Protein AF-A0A3R9KPT0-F1 (afdb_monomer_lite)

pLDDT: mean 89.56, std 8.58, range [55.56, 97.94]

Structure (mmCIF, N/CA/C/O backbone):
data_AF-A0A3R9KPT0-F1
#
_entry.id   AF-A0A3R9KPT0-F1
#
loop_
_atom_site.group_PDB
_atom_site.id
_atom_site.type_symbol
_atom_site.label_atom_id
_atom_site.label_alt_id
_atom_site.label_comp_id
_atom_site.label_asym_id
_atom_site.label_entity_id
_atom_site.label_seq_id
_atom_site.pdbx_PDB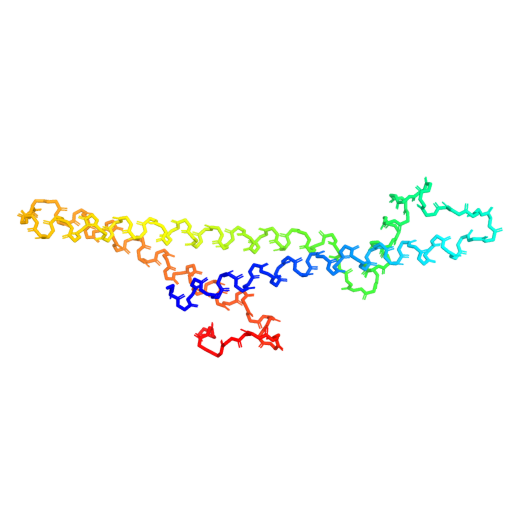_ins_code
_atom_site.Cartn_x
_atom_site.Cartn_y
_atom_site.Cartn_z
_atom_site.occupancy
_atom_site.B_iso_or_equiv
_atom_site.auth_seq_id
_atom_site.auth_comp_id
_atom_site.auth_asym_id
_atom_site.auth_atom_id
_atom_site.pdbx_PDB_model_num
ATOM 1 N N . MET A 1 1 ? -6.851 -15.107 10.204 1.00 61.00 1 MET A N 1
ATOM 2 C CA . MET A 1 1 ? -6.284 -13.894 9.587 1.00 61.00 1 MET A CA 1
ATOM 3 C C . MET A 1 1 ? -7.468 -13.033 9.170 1.00 61.00 1 MET A C 1
ATOM 5 O O . MET A 1 1 ? -8.477 -13.614 8.786 1.00 61.00 1 MET A O 1
ATOM 9 N N . GLY A 1 2 ? -7.455 -11.721 9.424 1.00 85.56 2 GLY A N 1
ATOM 10 C CA . GLY A 1 2 ? -8.578 -10.860 9.026 1.00 85.56 2 GLY A CA 1
ATOM 11 C C . GLY A 1 2 ? -8.539 -10.565 7.524 1.00 85.56 2 GLY A C 1
ATOM 12 O O . GLY A 1 2 ? -7.463 -10.590 6.942 1.00 85.56 2 GLY A O 1
ATOM 13 N N . ALA A 1 3 ? -9.674 -10.207 6.912 1.00 91.38 3 ALA A N 1
ATOM 14 C CA . ALA A 1 3 ? -9.745 -9.915 5.471 1.00 91.38 3 ALA A CA 1
ATOM 15 C C . ALA A 1 3 ? -8.705 -8.874 4.997 1.00 91.38 3 ALA A C 1
ATOM 17 O O . ALA A 1 3 ? -8.217 -8.947 3.876 1.00 91.38 3 ALA A O 1
ATOM 18 N N . VAL A 1 4 ? -8.343 -7.921 5.860 1.00 94.56 4 VAL A N 1
ATOM 19 C CA . VAL A 1 4 ? -7.334 -6.885 5.578 1.00 94.56 4 VAL A CA 1
ATOM 20 C C . VAL A 1 4 ? -5.907 -7.409 5.737 1.00 94.56 4 VAL A C 1
ATOM 22 O O . VAL A 1 4 ? -5.017 -6.965 5.025 1.00 94.56 4 VAL A O 1
ATOM 25 N N . ASP A 1 5 ? -5.676 -8.362 6.640 1.00 95.19 5 ASP A N 1
ATOM 26 C CA . ASP A 1 5 ? -4.366 -9.008 6.782 1.00 95.19 5 ASP A CA 1
ATOM 27 C C . ASP A 1 5 ? -4.063 -9.870 5.536 1.00 95.19 5 ASP A C 1
ATOM 29 O O . ASP A 1 5 ? -2.929 -9.901 5.049 1.00 95.19 5 ASP A O 1
ATOM 33 N N . ASP A 1 6 ? -5.096 -10.506 4.971 1.00 96.81 6 ASP A N 1
ATOM 34 C CA . ASP A 1 6 ? -5.008 -11.211 3.688 1.00 96.81 6 ASP A CA 1
ATOM 35 C C . ASP A 1 6 ? -4.712 -10.227 2.542 1.00 96.81 6 ASP A C 1
ATOM 37 O O . ASP A 1 6 ? -3.798 -10.462 1.748 1.00 96.81 6 ASP A O 1
ATOM 41 N N . LEU A 1 7 ? -5.411 -9.082 2.508 1.00 97.69 7 LEU A N 1
ATOM 42 C CA . LEU A 1 7 ? -5.151 -8.002 1.550 1.00 97.69 7 LEU A CA 1
ATOM 43 C C . LEU A 1 7 ? -3.712 -7.481 1.648 1.00 97.69 7 LEU A C 1
ATOM 45 O O . LEU A 1 7 ? -3.063 -7.304 0.624 1.00 97.69 7 LEU A O 1
ATOM 49 N N . VAL A 1 8 ? -3.194 -7.243 2.856 1.00 97.69 8 VAL A N 1
ATOM 50 C CA . VAL A 1 8 ? -1.810 -6.789 3.073 1.00 97.69 8 VAL A CA 1
ATOM 51 C C . VAL A 1 8 ? -0.809 -7.791 2.512 1.00 97.69 8 VAL A C 1
ATOM 53 O O . VAL A 1 8 ? 0.141 -7.402 1.831 1.00 97.69 8 VAL A O 1
ATOM 56 N N . THR A 1 9 ? -1.035 -9.079 2.770 1.00 97.44 9 THR A N 1
ATOM 57 C CA . THR A 1 9 ? -0.167 -10.153 2.277 1.00 97.44 9 THR A CA 1
ATOM 58 C C . THR A 1 9 ? -0.154 -10.183 0.750 1.00 97.44 9 THR A C 1
ATOM 60 O O . THR A 1 9 ? 0.913 -10.227 0.140 1.00 97.44 9 THR A O 1
ATOM 63 N N . TRP A 1 10 ? -1.331 -10.101 0.129 1.00 97.75 10 TRP A N 1
ATOM 64 C CA . TRP A 1 10 ? -1.457 -10.072 -1.324 1.00 97.75 10 TRP A CA 1
ATOM 65 C C . TRP A 1 10 ? -0.856 -8.798 -1.939 1.00 97.75 10 TRP A C 1
ATOM 67 O O . TRP A 1 10 ? -0.080 -8.883 -2.889 1.00 97.75 10 TRP A O 1
ATOM 77 N N . LEU A 1 11 ? -1.137 -7.622 -1.370 1.00 97.25 11 LEU A N 1
ATOM 78 C CA . LEU A 1 11 ? -0.673 -6.331 -1.887 1.00 97.25 11 LEU A CA 1
ATOM 79 C C . LEU A 1 11 ? 0.857 -6.214 -1.857 1.00 97.25 11 LEU A C 1
ATOM 81 O O . LEU A 1 11 ? 1.442 -5.646 -2.775 1.00 97.25 11 LEU A O 1
ATOM 85 N N . ARG A 1 12 ? 1.522 -6.795 -0.852 1.00 96.81 12 ARG A N 1
ATOM 86 C CA . ARG A 1 12 ? 2.991 -6.893 -0.833 1.00 96.81 12 ARG A CA 1
ATOM 87 C C . ARG A 1 12 ? 3.539 -7.628 -2.043 1.00 96.81 12 ARG A C 1
ATOM 89 O O . ARG A 1 12 ? 4.433 -7.114 -2.701 1.00 96.81 12 ARG A O 1
ATOM 96 N N . ALA A 1 13 ? 2.964 -8.786 -2.362 1.00 96.50 13 ALA A N 1
ATOM 97 C CA . ALA A 1 13 ? 3.399 -9.565 -3.513 1.00 96.50 13 ALA A CA 1
ATOM 98 C C . ALA A 1 13 ? 3.246 -8.775 -4.823 1.00 96.50 13 ALA A C 1
ATOM 100 O O . ALA A 1 13 ? 4.114 -8.863 -5.685 1.00 96.50 13 ALA A O 1
ATOM 101 N N . GLN A 1 14 ? 2.186 -7.966 -4.943 1.00 95.38 14 GLN A N 1
ATOM 102 C CA . GLN A 1 14 ? 1.968 -7.098 -6.103 1.00 95.38 14 GLN A CA 1
ATOM 103 C C . GLN A 1 14 ? 2.989 -5.962 -6.192 1.00 95.38 14 GLN A C 1
ATOM 105 O O . GLN A 1 14 ? 3.510 -5.684 -7.266 1.00 95.38 14 GLN A O 1
ATOM 110 N N . ILE A 1 15 ? 3.312 -5.330 -5.063 1.00 94.25 15 ILE A N 1
ATOM 111 C CA . ILE A 1 15 ? 4.338 -4.282 -4.999 1.00 94.25 15 ILE A CA 1
ATOM 112 C C . ILE A 1 15 ? 5.719 -4.847 -5.370 1.00 94.25 15 ILE A C 1
ATOM 114 O O . ILE A 1 15 ? 6.457 -4.218 -6.126 1.00 94.25 15 ILE A O 1
ATOM 118 N N . ASP A 1 16 ? 6.054 -6.045 -4.884 1.00 94.06 16 ASP A N 1
ATOM 119 C CA . ASP A 1 16 ? 7.307 -6.730 -5.220 1.00 94.06 16 ASP A CA 1
ATOM 120 C C . ASP A 1 16 ? 7.344 -7.172 -6.695 1.00 94.06 16 ASP A C 1
ATOM 122 O O . ASP A 1 16 ? 8.403 -7.237 -7.320 1.00 94.06 16 ASP A O 1
ATOM 126 N N . GLU A 1 17 ? 6.193 -7.512 -7.275 1.00 92.06 17 GLU A N 1
ATOM 127 C CA . GLU A 1 17 ? 6.062 -7.802 -8.702 1.00 92.06 17 GLU A CA 1
ATOM 128 C C . GLU A 1 17 ? 6.281 -6.555 -9.562 1.00 92.06 17 GLU A C 1
ATOM 130 O O . GLU A 1 17 ? 7.097 -6.619 -10.479 1.00 92.06 17 GLU A O 1
ATOM 135 N N . ASP A 1 18 ? 5.670 -5.421 -9.215 1.00 88.50 18 ASP A N 1
ATOM 136 C CA . ASP A 1 18 ? 5.872 -4.149 -9.920 1.00 88.50 18 ASP A CA 1
ATOM 137 C C . ASP A 1 18 ? 7.345 -3.720 -9.912 1.00 88.50 18 ASP A C 1
ATOM 139 O O . ASP A 1 18 ? 7.890 -3.325 -10.943 1.00 88.50 18 ASP A O 1
ATOM 143 N N . GLU A 1 19 ? 8.014 -3.818 -8.757 1.00 90.50 19 GLU A N 1
ATOM 144 C CA . GLU A 1 19 ? 9.439 -3.496 -8.638 1.00 90.50 19 GLU A CA 1
ATOM 145 C C . GLU A 1 19 ? 10.291 -4.392 -9.552 1.00 90.50 19 GLU A C 1
ATOM 147 O O . GLU A 1 19 ? 11.160 -3.903 -10.281 1.00 90.50 19 GLU A O 1
ATOM 152 N N . ARG A 1 20 ? 10.014 -5.704 -9.568 1.00 90.62 20 ARG A N 1
ATOM 153 C CA . ARG A 1 20 ? 10.722 -6.658 -10.437 1.00 90.62 20 ARG A CA 1
ATOM 154 C C . ARG A 1 20 ? 10.458 -6.407 -11.916 1.00 90.62 20 ARG A C 1
ATOM 156 O O . ARG A 1 20 ? 11.396 -6.498 -12.707 1.00 90.62 20 ARG A O 1
ATOM 163 N N . GLU A 1 21 ? 9.221 -6.106 -12.300 1.00 88.00 21 GLU A N 1
ATOM 164 C CA . GLU A 1 21 ? 8.860 -5.824 -13.690 1.00 88.00 21 GLU A CA 1
ATOM 165 C C . GLU A 1 21 ? 9.586 -4.575 -14.201 1.00 88.00 21 GLU A C 1
ATOM 167 O O . GLU A 1 21 ? 10.157 -4.592 -15.292 1.00 88.00 21 GLU A O 1
ATOM 172 N N . GLN A 1 22 ? 9.662 -3.520 -13.388 1.00 85.62 22 GLN A N 1
ATOM 173 C CA . GLN A 1 22 ? 10.398 -2.307 -13.746 1.00 85.62 22 GLN A CA 1
ATOM 174 C C . GLN A 1 22 ? 11.900 -2.559 -13.881 1.00 85.62 22 GLN A C 1
ATOM 176 O O . GLN A 1 22 ? 12.497 -2.173 -14.887 1.00 85.62 22 GLN A O 1
ATOM 181 N N . ALA A 1 23 ? 12.508 -3.272 -12.929 1.00 86.56 23 ALA A N 1
ATOM 182 C CA . ALA A 1 23 ? 13.916 -3.656 -13.022 1.00 86.56 23 ALA A CA 1
ATOM 183 C C . ALA A 1 23 ? 14.198 -4.513 -14.273 1.00 86.56 23 ALA A C 1
ATOM 185 O O . ALA A 1 23 ? 15.215 -4.334 -14.949 1.00 86.56 23 ALA A O 1
ATOM 186 N N . TYR A 1 24 ? 13.278 -5.420 -14.620 1.00 88.62 24 TYR A N 1
ATOM 187 C CA . TYR A 1 24 ? 13.363 -6.227 -15.834 1.00 88.62 24 TYR A CA 1
ATOM 188 C C . TYR A 1 24 ? 13.282 -5.374 -17.107 1.00 88.62 24 TYR A C 1
ATOM 190 O O . TYR A 1 24 ? 14.082 -5.576 -18.022 1.00 88.62 24 TYR A O 1
ATOM 198 N N . LEU A 1 25 ? 12.358 -4.410 -17.172 1.00 87.31 25 LEU A N 1
ATOM 199 C CA . LEU A 1 25 ? 12.220 -3.505 -18.316 1.00 87.31 25 LEU A CA 1
ATOM 200 C C . LEU A 1 25 ? 13.479 -2.661 -18.527 1.00 87.31 25 LEU A C 1
ATOM 202 O O . LEU A 1 25 ? 13.968 -2.598 -19.656 1.00 87.31 25 LEU A O 1
ATOM 206 N N . VAL A 1 26 ? 14.038 -2.087 -17.458 1.00 87.12 26 VAL A N 1
ATOM 207 C CA . VAL A 1 26 ? 15.301 -1.331 -17.518 1.00 87.12 26 VAL A CA 1
ATOM 208 C C . VAL A 1 26 ? 16.417 -2.208 -18.086 1.00 87.12 26 VAL A C 1
ATOM 210 O O . VAL A 1 26 ? 17.031 -1.843 -19.086 1.00 87.12 26 VAL A O 1
ATOM 213 N N . GLY A 1 27 ? 16.622 -3.412 -17.543 1.00 86.62 27 GLY A N 1
ATOM 214 C CA . GLY A 1 27 ? 17.672 -4.315 -18.029 1.00 86.62 27 GLY A CA 1
ATOM 215 C C . GLY A 1 27 ? 17.444 -4.822 -19.460 1.00 86.62 27 GLY A C 1
ATOM 216 O O . GLY A 1 27 ? 18.399 -5.031 -20.210 1.00 86.62 27 GLY A O 1
ATOM 217 N N . ARG A 1 28 ? 16.187 -5.021 -19.878 1.00 88.50 28 ARG A N 1
ATOM 218 C CA . ARG A 1 28 ? 15.845 -5.428 -21.250 1.00 88.50 28 ARG A CA 1
ATOM 219 C C . ARG A 1 28 ? 16.143 -4.316 -22.253 1.00 88.50 28 ARG A C 1
ATOM 221 O O . ARG A 1 28 ? 16.725 -4.595 -23.299 1.00 88.50 28 ARG A O 1
ATOM 228 N N . VAL A 1 29 ? 15.751 -3.081 -21.945 1.00 87.62 29 VAL A N 1
ATOM 229 C CA . VAL A 1 29 ? 16.046 -1.919 -22.794 1.00 87.62 29 VAL A CA 1
ATOM 230 C C . VAL A 1 29 ? 17.550 -1.648 -22.807 1.00 87.62 29 VAL A C 1
ATOM 232 O O . VAL A 1 29 ? 18.102 -1.415 -23.877 1.00 87.62 29 VAL A O 1
ATOM 235 N N . GLY A 1 30 ? 18.233 -1.775 -21.666 1.00 86.25 30 GLY A N 1
ATOM 236 C CA . GLY A 1 30 ? 19.687 -1.631 -21.578 1.00 86.25 30 GLY A CA 1
ATOM 237 C C . GLY A 1 30 ? 20.420 -2.623 -22.481 1.00 86.25 30 GLY A C 1
ATOM 238 O O . GLY A 1 30 ? 21.287 -2.224 -23.257 1.00 86.25 30 GLY A O 1
ATOM 239 N N . ARG A 1 31 ? 20.008 -3.899 -22.470 1.00 85.88 31 ARG A N 1
ATOM 240 C CA . ARG A 1 31 ? 20.529 -4.907 -23.407 1.00 85.88 31 ARG A CA 1
ATOM 241 C C . ARG A 1 31 ? 20.243 -4.563 -24.860 1.00 85.88 31 ARG A C 1
ATOM 243 O O . ARG A 1 31 ? 21.159 -4.617 -25.662 1.00 85.88 31 ARG A O 1
ATOM 250 N N . ALA A 1 32 ? 19.020 -4.160 -25.198 1.00 86.38 32 ALA A N 1
ATOM 251 C CA . ALA A 1 32 ? 18.686 -3.779 -26.571 1.00 86.38 32 ALA A CA 1
ATOM 252 C C . ALA A 1 32 ? 19.520 -2.584 -27.073 1.00 86.38 32 ALA A C 1
ATOM 254 O O . ALA A 1 32 ? 19.913 -2.554 -28.236 1.00 86.38 32 ALA A O 1
ATOM 255 N N . LEU A 1 33 ? 19.815 -1.613 -26.202 1.00 85.62 33 LEU A N 1
ATOM 256 C CA . LEU A 1 33 ? 20.689 -0.483 -26.523 1.00 85.62 33 LEU A CA 1
ATOM 257 C C . LEU A 1 33 ? 22.143 -0.922 -26.719 1.00 85.62 33 LEU A C 1
ATOM 259 O O . LEU A 1 33 ? 22.785 -0.473 -27.664 1.00 85.62 33 LEU A O 1
ATOM 263 N N . ALA A 1 34 ? 22.650 -1.813 -25.867 1.00 85.12 34 ALA A N 1
ATOM 264 C CA . ALA A 1 34 ? 23.978 -2.395 -26.034 1.00 85.12 34 ALA A CA 1
ATOM 265 C C . ALA A 1 34 ? 24.078 -3.260 -27.298 1.00 85.12 34 ALA A C 1
ATOM 267 O O . ALA A 1 34 ? 25.100 -3.234 -27.977 1.00 85.12 34 ALA A O 1
ATOM 268 N N . ASP A 1 35 ? 23.005 -3.976 -27.639 1.00 82.81 35 ASP A N 1
ATOM 269 C CA . ASP A 1 35 ? 22.920 -4.788 -28.846 1.00 82.81 35 ASP A CA 1
ATOM 270 C C . ASP A 1 35 ? 22.869 -3.918 -30.111 1.00 82.81 35 ASP A C 1
ATOM 272 O O . ASP A 1 35 ? 23.442 -4.267 -31.137 1.00 82.81 35 ASP A O 1
ATOM 276 N N . ALA A 1 36 ? 22.236 -2.745 -30.054 1.00 79.25 36 ALA A N 1
ATOM 277 C CA . ALA A 1 36 ? 22.291 -1.768 -31.142 1.00 79.25 36 ALA A CA 1
ATOM 278 C C . ALA A 1 36 ? 23.693 -1.143 -31.314 1.00 79.25 36 ALA A C 1
ATOM 280 O O . ALA A 1 36 ? 24.026 -0.675 -32.399 1.00 79.25 36 ALA A O 1
ATOM 281 N N . ASP A 1 37 ? 24.522 -1.175 -30.267 1.00 77.69 37 ASP A N 1
ATOM 282 C CA . ASP A 1 37 ? 25.923 -0.724 -30.263 1.00 77.69 37 ASP A CA 1
ATOM 283 C C . ASP A 1 37 ? 26.902 -1.829 -30.762 1.00 77.69 37 ASP A C 1
ATOM 285 O O . ASP A 1 37 ? 28.118 -1.620 -30.853 1.00 77.69 37 ASP A O 1
ATOM 289 N N . LEU A 1 38 ? 26.389 -3.025 -31.118 1.00 55.56 38 LEU A N 1
ATOM 290 C CA . LEU A 1 38 ? 27.170 -4.229 -31.478 1.00 55.56 38 LEU A CA 1
ATOM 291 C C . LEU A 1 38 ? 27.957 -4.160 -32.789 1.00 55.56 38 LEU A C 1
ATOM 293 O O . LEU A 1 38 ? 28.762 -5.062 -33.025 1.00 55.56 38 LEU A O 1
ATOM 297 N N . GLU A 1 39 ? 27.819 -3.126 -33.622 1.00 55.81 39 GLU A N 1
ATOM 298 C CA . GLU A 1 39 ? 28.778 -2.960 -34.728 1.00 55.81 39 GLU A CA 1
ATOM 299 C C . GLU A 1 39 ? 30.216 -2.734 -34.210 1.00 55.81 39 GLU A C 1
ATOM 301 O O . GLU A 1 39 ? 31.166 -2.929 -34.968 1.00 55.81 39 GLU A O 1
ATOM 306 N N . THR A 1 40 ? 30.402 -2.418 -32.915 1.00 59.91 40 THR A N 1
ATOM 307 C CA . THR A 1 40 ? 31.712 -2.045 -32.353 1.00 59.91 40 THR A CA 1
ATOM 308 C C . THR A 1 40 ? 32.274 -3.008 -31.284 1.00 59.91 40 THR A C 1
ATOM 310 O O . THR A 1 40 ? 33.487 -3.215 -31.272 1.00 59.91 40 THR A O 1
ATOM 313 N N . TYR A 1 41 ? 31.470 -3.628 -30.396 1.00 60.16 41 TYR A N 1
ATOM 314 C CA . TYR A 1 41 ? 31.998 -4.457 -29.282 1.00 60.16 41 TYR A CA 1
ATOM 315 C C . TYR A 1 41 ? 31.072 -5.606 -28.810 1.00 60.16 41 TYR A C 1
ATOM 317 O O . TYR A 1 41 ? 30.088 -5.361 -28.111 1.00 60.16 41 TYR A O 1
ATOM 325 N N . PRO A 1 42 ? 31.419 -6.886 -29.061 1.00 65.25 42 PRO A N 1
ATOM 326 C CA . PRO A 1 42 ? 30.744 -8.029 -28.441 1.00 65.25 42 PRO A CA 1
ATOM 327 C C . PRO A 1 42 ? 30.860 -7.993 -26.907 1.00 65.25 42 PRO A C 1
ATOM 329 O O . PRO A 1 42 ? 31.952 -7.818 -26.371 1.00 65.25 42 PRO A O 1
ATOM 332 N N . GLY A 1 43 ? 29.745 -8.184 -26.192 1.00 69.06 43 GLY A N 1
ATOM 333 C CA . GLY A 1 43 ? 29.717 -8.172 -24.720 1.00 69.06 43 GLY A CA 1
ATOM 334 C C . GLY A 1 43 ? 29.702 -6.775 -24.081 1.00 69.06 43 GLY A C 1
ATOM 335 O O . GLY A 1 43 ? 29.909 -6.659 -22.872 1.00 69.06 43 GLY A O 1
ATOM 336 N N . ALA A 1 44 ? 29.439 -5.720 -24.864 1.00 73.38 44 ALA A N 1
ATOM 337 C CA . ALA A 1 44 ? 29.413 -4.336 -24.391 1.00 73.38 44 ALA A CA 1
ATOM 338 C C . ALA A 1 44 ? 28.452 -4.104 -23.214 1.00 73.38 44 ALA A C 1
ATOM 340 O O . ALA A 1 44 ? 28.791 -3.327 -22.319 1.00 73.38 44 ALA A O 1
ATOM 341 N N . TYR A 1 45 ? 27.303 -4.798 -23.172 1.00 76.19 45 TYR A N 1
ATOM 342 C CA . TYR A 1 45 ? 26.343 -4.643 -22.074 1.00 76.19 45 TYR A CA 1
ATOM 343 C C . TYR A 1 45 ? 26.994 -4.940 -20.724 1.00 76.19 45 TYR A C 1
ATOM 345 O O . TYR A 1 45 ? 26.945 -4.102 -19.836 1.00 76.19 45 TYR A O 1
ATOM 353 N N . GLU A 1 46 ? 27.696 -6.065 -20.585 1.00 82.69 46 GLU A N 1
ATOM 354 C CA . GLU A 1 46 ? 28.258 -6.443 -19.284 1.00 82.69 46 GLU A CA 1
ATOM 355 C C . GLU A 1 46 ? 29.473 -5.592 -18.906 1.00 82.69 46 GLU A C 1
ATOM 357 O O . GLU A 1 46 ? 29.697 -5.314 -17.730 1.00 82.69 46 GLU A O 1
ATOM 362 N N . ALA A 1 47 ? 30.217 -5.099 -19.900 1.00 81.81 47 ALA A N 1
ATOM 363 C CA . ALA A 1 47 ? 31.328 -4.177 -19.682 1.00 81.81 47 ALA A CA 1
ATOM 364 C C . ALA A 1 47 ? 30.873 -2.762 -19.274 1.00 81.81 47 ALA A C 1
ATOM 366 O O . ALA A 1 47 ? 31.637 -2.028 -18.647 1.00 81.81 47 ALA A O 1
ATOM 367 N N . ARG A 1 48 ? 29.652 -2.355 -19.647 1.00 85.31 48 ARG A N 1
ATOM 368 C CA . ARG A 1 48 ? 29.126 -0.993 -19.447 1.00 85.31 48 ARG A CA 1
ATOM 369 C C . ARG A 1 48 ? 27.679 -0.993 -18.953 1.00 85.31 48 ARG A C 1
ATOM 371 O O . ARG A 1 48 ? 26.897 -0.116 -19.314 1.00 85.31 48 ARG A O 1
ATOM 378 N N . LYS A 1 49 ? 27.323 -1.957 -18.107 1.00 84.75 49 LYS A N 1
ATOM 379 C CA . LYS A 1 49 ? 25.938 -2.189 -17.676 1.00 84.75 49 LYS A CA 1
ATOM 380 C C . LYS A 1 49 ? 25.291 -0.935 -17.097 1.00 84.75 49 LYS A C 1
ATOM 382 O O . LYS A 1 49 ? 24.220 -0.542 -17.536 1.00 84.75 49 LYS A O 1
ATOM 387 N N . GLU A 1 50 ? 25.982 -0.263 -16.179 1.00 86.25 50 GLU A N 1
ATOM 388 C CA . GLU A 1 50 ? 25.497 0.972 -15.544 1.00 86.25 50 GLU A CA 1
ATOM 389 C C . GLU A 1 50 ? 25.216 2.091 -16.559 1.00 86.25 50 GLU A C 1
ATOM 391 O O . GLU A 1 50 ? 24.252 2.839 -16.414 1.00 86.25 50 GLU A O 1
ATOM 396 N N . TYR A 1 51 ? 26.021 2.187 -17.620 1.00 88.38 51 TYR A N 1
ATOM 397 C CA . TYR A 1 51 ? 25.818 3.170 -18.683 1.00 88.38 51 TYR A CA 1
ATOM 398 C C . TYR A 1 51 ? 24.550 2.870 -19.489 1.00 88.38 51 TYR A C 1
ATOM 400 O O . TYR A 1 51 ? 23.735 3.766 -19.707 1.00 88.38 51 TYR A O 1
ATOM 408 N N . TYR A 1 52 ? 24.362 1.617 -19.912 1.00 86.62 52 TYR A N 1
ATOM 409 C CA . TYR A 1 52 ? 23.186 1.238 -20.697 1.00 86.62 52 TYR A CA 1
ATOM 410 C C . TYR A 1 52 ? 21.903 1.220 -19.868 1.00 86.62 52 TYR A C 1
ATOM 412 O O . TYR A 1 52 ? 20.857 1.594 -20.391 1.00 86.62 52 TYR A O 1
ATOM 420 N N . ASP A 1 53 ? 21.971 0.857 -18.587 1.00 87.00 53 ASP A N 1
ATOM 421 C CA . ASP A 1 53 ? 20.827 0.949 -17.679 1.00 87.00 53 ASP A CA 1
ATOM 422 C C . ASP A 1 53 ? 20.403 2.418 -17.488 1.00 87.00 53 ASP A C 1
ATOM 424 O O . ASP A 1 53 ? 19.221 2.731 -17.600 1.00 87.00 53 ASP A O 1
ATOM 428 N N . GLY A 1 54 ? 21.348 3.355 -17.334 1.00 86.44 54 GLY A N 1
ATOM 429 C CA . GLY A 1 54 ? 21.029 4.790 -17.270 1.00 86.44 54 GLY A CA 1
ATOM 430 C C . GLY A 1 54 ? 20.417 5.350 -18.566 1.00 86.44 54 GLY A C 1
ATOM 431 O O . GLY A 1 54 ? 19.504 6.186 -18.538 1.00 86.44 54 GLY A O 1
ATOM 432 N N . LEU A 1 55 ? 20.865 4.865 -19.730 1.00 87.69 55 LEU A N 1
ATOM 433 C CA . LEU A 1 55 ? 20.226 5.193 -21.010 1.00 87.69 55 LEU A CA 1
ATOM 434 C C . LEU A 1 55 ? 18.824 4.584 -21.123 1.00 87.69 55 LEU A C 1
ATOM 436 O O . LEU A 1 55 ? 17.907 5.247 -21.610 1.00 87.69 55 LEU A O 1
ATOM 440 N N . ALA A 1 56 ? 18.644 3.352 -20.653 1.00 87.06 56 ALA A N 1
ATOM 441 C CA . ALA A 1 56 ? 17.359 2.671 -20.635 1.00 87.06 56 ALA A CA 1
ATOM 442 C C . ALA A 1 56 ? 16.337 3.398 -19.760 1.00 87.06 56 ALA A C 1
ATOM 444 O O . ALA A 1 56 ? 15.209 3.614 -20.198 1.00 87.06 56 ALA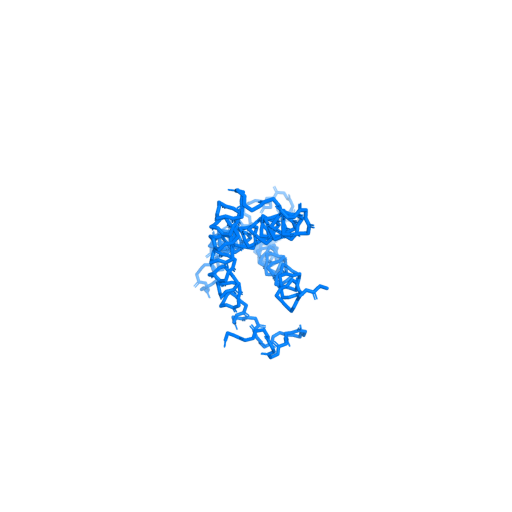 A O 1
ATOM 445 N N . GLU A 1 57 ? 16.737 3.848 -18.571 1.00 86.81 57 GLU A N 1
ATOM 446 C CA . GLU A 1 57 ? 15.902 4.685 -17.705 1.00 86.81 57 GLU A CA 1
ATOM 447 C C . GLU A 1 57 ? 15.467 5.972 -18.413 1.00 86.81 57 GLU A C 1
ATOM 449 O O . GLU A 1 57 ? 14.292 6.340 -18.384 1.00 86.81 57 GLU A O 1
ATOM 454 N N . THR A 1 58 ? 16.392 6.630 -19.117 1.00 87.12 58 THR A N 1
ATOM 455 C CA . THR A 1 58 ? 16.095 7.849 -19.884 1.00 87.12 58 THR A CA 1
ATOM 456 C C . THR A 1 58 ? 15.112 7.574 -21.029 1.00 87.12 58 THR A C 1
ATOM 458 O O . THR A 1 58 ? 14.176 8.348 -21.244 1.00 87.12 58 THR A O 1
ATOM 461 N N . ALA A 1 59 ? 15.289 6.464 -21.751 1.00 85.19 59 ALA A N 1
ATOM 462 C CA . ALA A 1 59 ? 14.413 6.062 -22.848 1.00 85.19 59 ALA A CA 1
ATOM 463 C C . ALA A 1 59 ? 13.004 5.694 -22.358 1.00 85.19 59 ALA A C 1
ATOM 465 O O . ALA A 1 59 ? 12.013 6.133 -22.943 1.00 85.19 59 ALA A O 1
ATOM 466 N N . LEU A 1 60 ? 12.906 4.945 -21.256 1.00 86.00 60 LEU A N 1
ATOM 467 C CA . LEU A 1 60 ? 11.631 4.618 -20.616 1.00 86.00 60 LEU A CA 1
ATOM 468 C C . LEU A 1 60 ? 10.907 5.891 -20.165 1.00 86.00 60 LEU A C 1
ATOM 470 O O . LEU A 1 60 ? 9.717 6.040 -20.452 1.00 86.00 60 LEU A O 1
ATOM 474 N N . LYS A 1 61 ? 11.641 6.853 -19.586 1.00 85.38 61 LYS A N 1
ATOM 475 C CA . LYS A 1 61 ? 11.110 8.168 -19.197 1.00 85.38 61 LYS A CA 1
ATOM 476 C C . LYS A 1 61 ? 10.533 8.944 -20.366 1.00 85.38 61 LYS A C 1
ATOM 478 O O . LYS A 1 61 ? 9.428 9.475 -20.261 1.00 85.38 61 LYS A O 1
ATOM 483 N N . ALA A 1 62 ? 11.235 8.972 -21.494 1.00 84.50 62 ALA A N 1
ATOM 484 C CA . ALA A 1 62 ? 10.721 9.577 -22.719 1.00 84.50 62 ALA A CA 1
ATOM 485 C C . ALA A 1 62 ? 9.467 8.855 -23.255 1.00 84.50 62 ALA A C 1
ATOM 487 O O . ALA A 1 62 ? 8.594 9.499 -23.832 1.00 84.50 62 ALA A O 1
ATOM 488 N N . ALA A 1 63 ? 9.348 7.543 -23.021 1.00 82.44 63 ALA A N 1
ATOM 489 C CA . ALA A 1 63 ? 8.179 6.732 -23.368 1.00 82.44 63 ALA A CA 1
ATOM 490 C C . ALA A 1 63 ? 7.032 6.802 -22.333 1.00 82.44 63 ALA A C 1
ATOM 492 O O . ALA A 1 63 ? 6.011 6.137 -22.506 1.00 82.44 63 ALA A O 1
ATOM 493 N N . GLY A 1 64 ? 7.171 7.607 -21.273 1.00 78.31 64 GLY A N 1
ATOM 494 C CA . GLY A 1 64 ? 6.137 7.830 -20.257 1.00 78.31 64 GLY A CA 1
ATOM 495 C C . GLY A 1 64 ? 6.165 6.869 -19.063 1.00 78.31 64 GLY A C 1
ATOM 496 O O . GLY A 1 64 ? 5.348 7.015 -18.156 1.00 78.31 64 GLY A O 1
ATOM 497 N N . SER A 1 65 ? 7.104 5.923 -19.019 1.00 79.94 65 SER A N 1
ATOM 498 C CA . SER A 1 65 ? 7.412 5.139 -17.817 1.00 79.94 65 SER A CA 1
ATOM 499 C C . SER A 1 65 ? 8.480 5.887 -17.026 1.00 79.94 65 SER A C 1
ATOM 501 O O . SER A 1 65 ? 9.506 6.212 -17.594 1.00 79.94 65 SER A O 1
ATOM 503 N N . ASP A 1 66 ? 8.295 6.183 -15.740 1.00 81.62 66 ASP A N 1
ATOM 504 C CA . ASP A 1 66 ? 9.341 6.837 -14.930 1.00 81.62 66 ASP A CA 1
ATOM 505 C C . ASP A 1 66 ? 9.921 5.843 -13.908 1.00 81.62 66 ASP A C 1
ATOM 507 O O . ASP A 1 66 ? 9.478 5.840 -12.757 1.00 81.62 66 ASP A O 1
ATOM 511 N N . PRO A 1 67 ? 10.890 4.980 -14.291 1.00 76.12 67 PRO A N 1
ATOM 512 C CA . PRO A 1 67 ? 11.477 3.988 -13.386 1.00 76.12 67 PRO A CA 1
ATOM 513 C C . PRO A 1 67 ? 12.024 4.607 -12.095 1.00 76.12 67 PRO A C 1
ATOM 515 O O . PRO A 1 67 ? 11.872 4.036 -11.015 1.00 76.12 67 PRO A O 1
ATOM 518 N N . ALA A 1 68 ? 12.585 5.818 -12.188 1.00 73.50 68 ALA A N 1
ATOM 519 C CA . ALA A 1 68 ? 13.117 6.552 -11.043 1.00 73.50 68 ALA A CA 1
ATOM 520 C C . ALA A 1 68 ? 12.021 6.993 -10.058 1.00 73.50 68 ALA A C 1
ATOM 522 O O . ALA A 1 68 ? 12.300 7.193 -8.877 1.00 73.50 68 ALA A O 1
ATOM 523 N N . ARG A 1 69 ? 10.770 7.121 -10.517 1.00 79.50 69 ARG A N 1
ATOM 524 C CA . ARG A 1 69 ? 9.598 7.376 -9.670 1.00 79.50 69 ARG A CA 1
ATOM 525 C C . ARG A 1 69 ? 9.033 6.100 -9.043 1.00 79.50 69 ARG A C 1
ATOM 527 O O . ARG A 1 69 ? 8.497 6.167 -7.938 1.00 79.50 69 ARG A O 1
ATOM 534 N N . VAL A 1 70 ? 9.177 4.947 -9.698 1.00 82.25 70 VAL A N 1
ATOM 535 C CA . VAL A 1 70 ? 8.600 3.679 -9.220 1.00 82.25 70 VAL A CA 1
ATOM 536 C C . VAL A 1 70 ? 9.205 3.254 -7.882 1.00 82.25 70 VAL A C 1
ATOM 538 O O . VAL A 1 70 ? 8.452 2.912 -6.975 1.00 82.25 70 VAL A O 1
ATOM 541 N N . LEU A 1 71 ? 10.527 3.336 -7.700 1.00 83.38 71 LEU A N 1
ATOM 542 C CA . LEU A 1 71 ? 11.157 2.935 -6.432 1.00 83.38 71 LEU A CA 1
ATOM 543 C C . LEU A 1 71 ? 10.689 3.787 -5.230 1.00 83.38 71 LEU A C 1
ATOM 545 O O . LEU A 1 71 ? 10.264 3.205 -4.228 1.00 83.38 71 LEU A O 1
ATOM 549 N N . PRO A 1 72 ? 10.667 5.137 -5.299 1.00 87.94 72 PRO A N 1
ATOM 550 C CA . PRO A 1 72 ? 10.040 5.962 -4.266 1.00 87.94 72 PRO A CA 1
ATOM 551 C C . PRO A 1 72 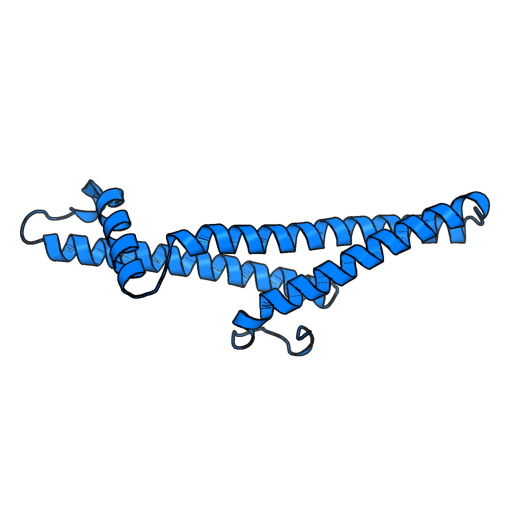? 8.564 5.636 -4.002 1.00 87.94 72 PRO A C 1
ATOM 553 O O . PRO A 1 72 ? 8.133 5.678 -2.850 1.00 87.94 72 PRO A O 1
ATOM 556 N N . GLU A 1 73 ? 7.777 5.315 -5.033 1.00 89.38 73 GLU A N 1
ATOM 557 C CA . GLU A 1 73 ? 6.367 4.939 -4.863 1.00 89.38 73 GLU A CA 1
ATOM 558 C C . GLU A 1 73 ? 6.202 3.576 -4.185 1.00 89.38 73 GLU A C 1
ATOM 560 O O . GLU A 1 73 ? 5.384 3.444 -3.274 1.00 89.38 73 GLU A O 1
ATOM 565 N N . VAL A 1 74 ? 6.986 2.576 -4.590 1.00 91.12 74 VAL A N 1
ATOM 566 C CA . VAL A 1 74 ? 7.056 1.254 -3.951 1.00 91.12 74 VAL A CA 1
ATOM 567 C C . VAL A 1 74 ? 7.405 1.406 -2.474 1.00 91.12 74 VAL A C 1
ATOM 569 O O . VAL A 1 74 ? 6.702 0.876 -1.613 1.00 91.12 74 VAL A O 1
ATOM 572 N N . GLU A 1 75 ? 8.425 2.204 -2.167 1.00 92.94 75 GLU A N 1
ATOM 573 C CA . GLU A 1 75 ? 8.850 2.474 -0.795 1.00 92.94 75 GLU A CA 1
ATOM 574 C C . GLU A 1 75 ? 7.759 3.190 0.017 1.00 92.94 75 GLU A C 1
ATOM 576 O O . GLU A 1 75 ? 7.482 2.833 1.164 1.00 92.94 75 GLU A O 1
ATOM 581 N N . ALA A 1 76 ? 7.077 4.176 -0.573 1.00 94.19 76 ALA A N 1
ATOM 582 C CA . ALA A 1 76 ? 5.955 4.849 0.077 1.00 94.19 76 ALA A CA 1
ATOM 583 C C . ALA A 1 76 ? 4.798 3.879 0.380 1.00 94.19 76 ALA A C 1
ATOM 585 O O . ALA A 1 76 ? 4.240 3.908 1.480 1.00 94.19 76 ALA A O 1
ATOM 586 N N . LYS A 1 77 ? 4.462 2.983 -0.558 1.00 95.62 77 LYS A N 1
ATOM 587 C CA . LYS A 1 77 ? 3.435 1.946 -0.364 1.00 95.62 77 LYS A CA 1
ATOM 588 C C . LYS A 1 77 ? 3.832 0.964 0.744 1.00 95.62 77 LYS A C 1
ATOM 590 O O . LYS A 1 77 ? 3.008 0.671 1.612 1.00 95.62 77 LYS A O 1
ATOM 595 N N . ARG A 1 78 ? 5.095 0.515 0.771 1.00 96.69 78 ARG A N 1
ATOM 596 C CA . ARG A 1 78 ? 5.643 -0.354 1.831 1.00 96.69 78 ARG A CA 1
ATOM 597 C C . ARG A 1 78 ? 5.516 0.294 3.209 1.00 96.69 78 ARG A C 1
ATOM 599 O O . ARG A 1 78 ? 4.980 -0.336 4.117 1.00 96.69 78 ARG A O 1
ATOM 606 N N . LYS A 1 79 ? 5.864 1.577 3.344 1.00 97.25 79 LYS A N 1
ATOM 607 C CA . LYS A 1 79 ? 5.721 2.328 4.608 1.00 97.25 79 LYS A CA 1
ATOM 608 C C . LYS A 1 79 ? 4.282 2.411 5.112 1.00 97.25 79 LYS A C 1
ATOM 610 O O . LYS A 1 79 ? 4.052 2.351 6.320 1.00 97.25 79 LYS A O 1
ATOM 615 N N . ILE A 1 80 ? 3.301 2.541 4.217 1.00 96.88 80 ILE A N 1
ATOM 616 C CA . ILE A 1 80 ? 1.882 2.542 4.608 1.00 96.88 80 ILE A CA 1
ATOM 617 C C . ILE A 1 80 ? 1.470 1.161 5.137 1.00 96.88 80 ILE A C 1
ATOM 619 O O . ILE A 1 80 ? 0.801 1.076 6.169 1.00 96.88 80 ILE A O 1
ATOM 623 N N . ILE A 1 81 ? 1.911 0.086 4.477 1.00 97.56 81 ILE A N 1
ATOM 624 C CA . ILE A 1 81 ? 1.666 -1.290 4.928 1.00 97.56 81 ILE A CA 1
ATOM 625 C C . ILE A 1 81 ? 2.316 -1.545 6.295 1.00 97.56 81 ILE A C 1
ATOM 627 O O . ILE A 1 81 ? 1.653 -2.030 7.209 1.00 97.56 81 ILE A O 1
ATOM 631 N N . GLU A 1 82 ? 3.580 -1.165 6.473 1.00 97.69 82 GLU A N 1
ATOM 632 C CA . GLU A 1 82 ? 4.292 -1.293 7.750 1.00 97.69 82 GLU A CA 1
ATOM 633 C C . GLU A 1 82 ? 3.598 -0.517 8.875 1.00 97.69 82 GLU A C 1
ATOM 635 O O . GLU A 1 82 ? 3.452 -1.014 9.995 1.00 97.69 82 GLU A O 1
ATOM 640 N N . ALA A 1 83 ? 3.114 0.695 8.582 1.00 97.69 83 ALA A N 1
ATOM 641 C CA . ALA A 1 83 ? 2.340 1.474 9.537 1.00 97.69 83 ALA A CA 1
ATOM 642 C C . ALA A 1 83 ? 1.044 0.751 9.941 1.00 97.69 83 ALA A C 1
ATOM 644 O O . ALA A 1 83 ? 0.730 0.710 11.134 1.00 97.69 83 ALA A O 1
ATOM 645 N N . TYR A 1 84 ? 0.312 0.165 8.983 1.00 97.62 84 TYR A N 1
ATOM 646 C CA . TYR A 1 84 ? -0.888 -0.631 9.268 1.00 97.62 84 TYR A CA 1
ATOM 647 C C . TYR A 1 84 ? -0.570 -1.822 10.175 1.00 97.62 84 TYR A C 1
ATOM 649 O O . TYR A 1 84 ? -1.271 -2.048 11.164 1.00 97.62 84 TYR A O 1
ATOM 657 N N . GLU A 1 85 ? 0.482 -2.578 9.873 1.00 97.00 85 GLU A N 1
ATOM 658 C CA . GLU A 1 85 ? 0.837 -3.774 10.637 1.00 97.00 85 GLU A CA 1
ATOM 659 C C . GLU A 1 85 ? 1.260 -3.451 12.061 1.00 97.00 85 GLU A C 1
ATOM 661 O O . GLU A 1 85 ? 0.802 -4.102 13.003 1.00 97.00 85 GLU A O 1
ATOM 666 N N . ARG A 1 86 ? 2.083 -2.412 12.227 1.00 97.19 86 ARG A N 1
ATOM 667 C CA . ARG A 1 86 ? 2.504 -1.932 13.541 1.00 97.19 86 ARG A CA 1
ATOM 668 C C . ARG A 1 86 ? 1.292 -1.557 14.391 1.00 97.19 86 ARG A C 1
ATOM 670 O O . ARG A 1 86 ? 1.147 -2.062 15.502 1.00 97.19 86 ARG A O 1
ATOM 677 N N . VAL A 1 87 ? 0.385 -0.738 13.855 1.00 96.75 87 VAL A N 1
ATOM 678 C CA . VAL A 1 87 ? -0.825 -0.310 14.577 1.00 96.75 87 VAL A CA 1
ATOM 679 C C . VAL A 1 87 ? -1.780 -1.482 14.826 1.00 96.75 87 VAL A C 1
ATOM 681 O O . VAL A 1 87 ? -2.406 -1.554 15.880 1.00 96.75 87 VAL A O 1
ATOM 684 N N . SER A 1 88 ? -1.867 -2.441 13.906 1.00 95.12 88 SER A N 1
ATOM 685 C CA . SER A 1 88 ? -2.646 -3.668 14.110 1.00 95.12 88 SER A CA 1
ATOM 686 C C . SER A 1 88 ? -2.055 -4.547 15.216 1.00 95.12 88 SER A C 1
ATOM 688 O O . SER A 1 88 ? -2.796 -5.163 15.979 1.00 95.12 88 SER A O 1
ATOM 690 N N . GLY A 1 89 ? -0.727 -4.591 15.345 1.00 94.75 89 GLY A N 1
ATOM 691 C CA . GLY A 1 89 ? -0.035 -5.215 16.472 1.00 94.75 89 GLY A CA 1
ATOM 692 C C . GLY A 1 89 ? -0.350 -4.522 17.800 1.00 94.75 89 GLY A C 1
ATOM 693 O O . GLY A 1 89 ? -0.778 -5.190 18.742 1.00 94.75 89 GLY A O 1
ATOM 694 N N . GLU A 1 90 ? -0.209 -3.193 17.849 1.00 95.12 90 GLU A N 1
ATOM 695 C CA . GLU A 1 90 ? -0.551 -2.353 19.012 1.00 95.12 90 GLU A CA 1
ATOM 696 C C . GLU A 1 90 ? -2.008 -2.584 19.454 1.00 95.12 90 GLU A C 1
ATOM 698 O O . GLU A 1 90 ? -2.268 -2.883 20.619 1.00 95.12 90 GLU A O 1
ATOM 703 N N . GLN A 1 91 ? -2.957 -2.562 18.512 1.00 94.44 91 GLN A N 1
ATOM 704 C CA . GLN A 1 91 ? -4.383 -2.757 18.789 1.00 94.44 91 GLN A CA 1
ATOM 705 C C . GLN A 1 91 ? -4.678 -4.111 19.447 1.00 94.44 91 GLN A C 1
ATOM 707 O O . GLN A 1 91 ? -5.484 -4.171 20.379 1.00 94.44 91 GLN A O 1
ATOM 712 N N . ARG A 1 92 ? -4.030 -5.194 18.993 1.00 93.75 92 ARG A N 1
ATOM 713 C CA . ARG A 1 92 ? -4.193 -6.537 19.581 1.00 93.75 92 ARG A CA 1
ATOM 714 C C . ARG A 1 92 ? -3.648 -6.596 21.012 1.00 93.75 92 ARG A C 1
ATOM 716 O O . ARG A 1 92 ? -4.226 -7.281 21.859 1.00 93.75 92 ARG A O 1
ATOM 723 N N . VAL A 1 93 ? -2.552 -5.887 21.294 1.00 93.56 93 VAL A N 1
ATOM 724 C CA . VAL A 1 93 ? -1.978 -5.782 22.646 1.00 93.56 93 VAL A CA 1
ATOM 725 C C . VAL A 1 93 ? -2.924 -5.018 23.570 1.00 93.56 93 VAL A C 1
ATOM 727 O O . VAL A 1 93 ? -3.260 -5.530 24.641 1.00 93.56 93 VAL A O 1
ATOM 730 N N . ASP A 1 94 ? -3.412 -3.855 23.138 1.00 91.69 94 ASP A N 1
ATOM 731 C CA . ASP A 1 94 ? -4.340 -3.028 23.915 1.00 91.69 94 ASP A CA 1
ATOM 732 C C . ASP A 1 94 ? -5.666 -3.742 24.182 1.00 91.69 94 ASP A C 1
ATOM 734 O O . ASP A 1 94 ? -6.164 -3.739 25.308 1.00 91.69 94 ASP A O 1
ATOM 738 N N . GLU A 1 95 ? -6.219 -4.418 23.172 1.00 92.81 95 GLU A N 1
ATOM 739 C CA . GLU A 1 95 ? -7.435 -5.221 23.309 1.00 92.81 95 GLU A CA 1
ATOM 740 C C . GLU A 1 95 ? -7.245 -6.342 24.335 1.00 92.81 95 GLU A C 1
ATOM 742 O O . GLU A 1 95 ? -8.050 -6.497 25.257 1.00 92.81 95 GLU A O 1
ATOM 747 N N . ARG A 1 96 ? -6.143 -7.095 24.243 1.00 94.19 96 ARG A N 1
ATOM 748 C CA . ARG A 1 96 ? -5.832 -8.153 25.211 1.00 94.19 96 ARG A CA 1
ATOM 749 C C . ARG A 1 96 ? -5.672 -7.594 26.623 1.00 94.19 96 ARG A C 1
ATOM 751 O O . ARG A 1 96 ? -6.141 -8.212 27.584 1.00 94.19 96 ARG A O 1
ATOM 758 N N . ALA A 1 97 ? -5.020 -6.445 26.759 1.00 91.88 97 ALA A N 1
ATOM 759 C CA . ALA A 1 97 ? -4.808 -5.781 28.036 1.00 91.88 97 ALA A CA 1
ATOM 760 C C . ALA A 1 97 ? -6.137 -5.306 28.651 1.00 91.88 97 ALA A C 1
ATOM 762 O O . ALA A 1 97 ? -6.383 -5.543 29.837 1.00 91.88 97 ALA A O 1
ATOM 763 N N . LEU A 1 98 ? -7.024 -4.714 27.844 1.00 91.50 98 LEU A N 1
ATOM 764 C CA . LEU A 1 98 ? -8.371 -4.310 28.250 1.00 91.50 98 LEU A CA 1
ATOM 765 C C . LEU A 1 98 ? -9.211 -5.520 28.682 1.00 91.50 98 LEU A C 1
ATOM 767 O O . LEU A 1 98 ? -9.777 -5.520 29.775 1.00 91.50 98 LEU A O 1
ATOM 771 N N . MET A 1 99 ? -9.233 -6.586 27.878 1.00 93.19 99 MET A N 1
ATOM 772 C 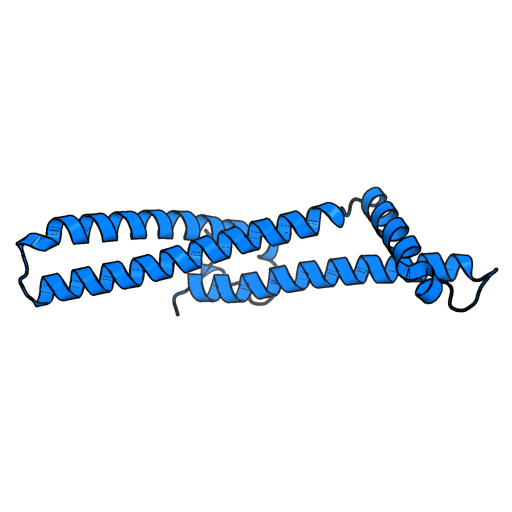CA . MET A 1 99 ? -9.968 -7.816 28.194 1.00 93.19 99 MET A CA 1
ATOM 773 C C . MET A 1 99 ? -9.455 -8.495 29.467 1.00 93.19 99 MET A C 1
ATOM 775 O O . MET A 1 99 ? -10.240 -9.059 30.229 1.00 93.19 99 MET A O 1
ATOM 779 N N . THR A 1 100 ? -8.150 -8.428 29.725 1.00 94.88 100 THR A N 1
ATOM 780 C CA . THR A 1 100 ? -7.548 -8.952 30.959 1.00 94.88 100 THR A CA 1
ATOM 781 C C . THR A 1 100 ? -7.996 -8.145 32.178 1.00 94.88 100 THR A C 1
ATOM 783 O O . THR A 1 100 ? -8.422 -8.734 33.169 1.00 94.88 100 THR A O 1
ATOM 786 N N . ALA A 1 101 ? -7.978 -6.810 32.098 1.00 91.94 101 ALA A N 1
ATOM 787 C CA . ALA A 1 101 ? -8.432 -5.942 33.186 1.00 91.94 101 ALA A CA 1
ATOM 788 C C . ALA A 1 101 ? -9.929 -6.116 33.492 1.00 91.94 101 ALA A C 1
ATOM 790 O O . ALA A 1 101 ? -10.313 -6.179 34.661 1.00 91.94 101 ALA A O 1
ATOM 791 N N . LEU A 1 102 ? -10.759 -6.260 32.451 1.00 92.44 102 LEU A N 1
ATOM 792 C CA . LEU A 1 102 ? -12.191 -6.537 32.583 1.00 92.44 102 LEU A CA 1
ATOM 793 C C . LEU A 1 102 ? -12.444 -7.854 33.325 1.00 92.44 102 LEU A C 1
ATOM 795 O O . LEU A 1 102 ? -13.226 -7.884 34.272 1.00 92.44 102 LEU A O 1
ATOM 799 N N . LYS A 1 103 ? -11.741 -8.929 32.947 1.00 94.19 103 LYS A N 1
ATOM 800 C CA . LYS A 1 103 ? -11.850 -10.238 33.615 1.00 94.19 103 LYS A CA 1
ATOM 801 C C . LYS A 1 103 ? -11.366 -10.208 35.065 1.00 94.19 103 LYS A C 1
ATOM 803 O O . LYS A 1 103 ? -11.937 -10.894 35.903 1.00 94.19 103 LYS A O 1
ATOM 808 N N . ALA A 1 104 ? -10.330 -9.424 35.354 1.00 94.12 104 ALA A N 1
ATOM 809 C CA . ALA A 1 104 ? -9.778 -9.279 36.697 1.00 94.12 104 ALA A CA 1
ATOM 810 C C . ALA A 1 104 ? -10.612 -8.360 37.611 1.00 94.12 104 ALA A C 1
ATOM 812 O O . ALA A 1 104 ? -10.272 -8.209 38.782 1.00 94.12 104 ALA A O 1
ATOM 813 N N . GLY A 1 105 ? -11.663 -7.708 37.096 1.00 92.19 105 GLY A N 1
ATOM 814 C CA . GLY A 1 105 ? -12.431 -6.721 37.860 1.00 92.19 105 GLY A CA 1
ATOM 815 C C . GLY A 1 105 ? -11.603 -5.496 38.267 1.00 92.19 105 GLY A C 1
ATOM 816 O O . GLY A 1 105 ? -11.937 -4.821 39.239 1.00 92.19 105 GLY A O 1
ATOM 817 N N . ALA A 1 106 ? -10.519 -5.196 37.544 1.00 89.31 106 ALA A N 1
ATOM 818 C CA . ALA A 1 106 ? -9.604 -4.095 37.837 1.00 89.31 106 ALA A CA 1
ATOM 819 C C . ALA A 1 106 ? -10.201 -2.745 37.396 1.00 89.31 106 ALA A C 1
ATOM 821 O O . ALA A 1 106 ? -9.659 -2.061 36.528 1.00 89.31 106 ALA A O 1
ATOM 822 N N . LEU A 1 107 ? -11.342 -2.369 37.990 1.00 81.25 107 LEU A N 1
ATOM 823 C CA . LEU A 1 107 ? -12.182 -1.236 37.576 1.00 81.25 107 LEU A CA 1
ATOM 824 C C . LEU A 1 107 ? -11.420 0.093 37.484 1.00 81.25 107 LEU A C 1
ATOM 826 O O . LEU A 1 107 ? -11.745 0.926 36.641 1.00 81.25 107 LEU A O 1
ATOM 830 N N . ARG A 1 108 ? -10.390 0.271 38.321 1.00 88.56 108 ARG A N 1
ATOM 831 C CA . ARG A 1 108 ? -9.563 1.483 38.370 1.00 88.56 108 ARG A CA 1
ATOM 832 C C . ARG A 1 108 ? -8.810 1.759 37.065 1.00 88.56 108 ARG A C 1
ATOM 834 O O . ARG A 1 108 ? -8.662 2.924 36.718 1.00 88.56 108 ARG A O 1
ATOM 841 N N . ASP A 1 109 ? -8.380 0.715 36.357 1.00 86.12 109 ASP A N 1
ATOM 842 C CA . ASP A 1 109 ? -7.535 0.834 35.158 1.00 86.12 109 ASP A CA 1
ATOM 843 C C . ASP A 1 109 ? -8.346 0.798 33.852 1.00 86.12 109 ASP A C 1
ATOM 845 O O . ASP A 1 109 ? -7.799 0.993 32.763 1.00 86.12 109 ASP A O 1
ATOM 849 N N . ILE A 1 110 ? -9.646 0.488 33.929 1.00 88.62 110 ILE A N 1
ATOM 850 C CA . ILE A 1 110 ? -10.502 0.325 32.747 1.00 88.62 110 ILE A CA 1
ATOM 851 C C . ILE A 1 110 ? -10.566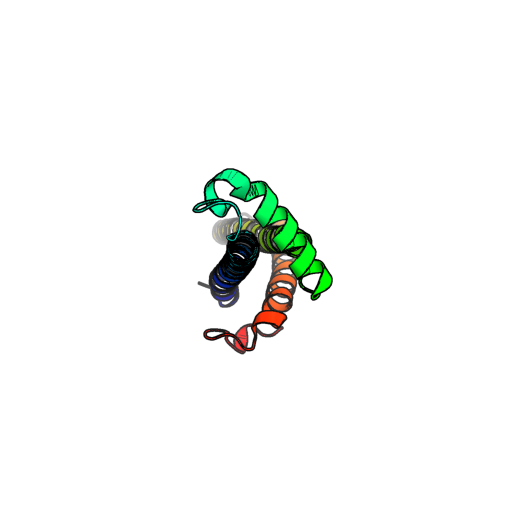 1.604 31.900 1.00 88.62 110 ILE A C 1
ATOM 853 O O . ILE A 1 110 ? -10.410 1.471 30.686 1.00 88.62 110 ILE A O 1
ATOM 857 N N . PRO A 1 111 ? -10.760 2.818 32.459 1.00 92.88 111 PRO A N 1
ATOM 858 C CA . PRO A 1 111 ? -10.887 4.024 31.641 1.00 92.88 111 PRO A CA 1
ATOM 859 C C . PRO A 1 111 ? -9.658 4.281 30.762 1.00 92.88 111 PRO A C 1
ATOM 861 O O . PRO A 1 111 ? -9.797 4.464 29.555 1.00 92.88 111 PRO A O 1
ATOM 864 N N . GLN A 1 112 ? -8.454 4.199 31.337 1.00 89.38 112 GLN A N 1
ATOM 865 C CA . GLN A 1 112 ? -7.203 4.424 30.606 1.00 89.38 112 GLN A CA 1
ATOM 866 C C . GLN A 1 112 ? -6.984 3.355 29.528 1.00 89.38 112 GLN A C 1
ATOM 868 O O . GLN A 1 112 ? -6.566 3.662 28.415 1.00 89.38 112 GLN A O 1
ATOM 873 N N . ARG A 1 113 ? -7.306 2.087 29.823 1.00 90.62 113 ARG A N 1
ATOM 874 C CA . ARG A 1 113 ? -7.187 0.993 28.843 1.00 90.62 113 ARG A CA 1
ATOM 875 C C . ARG A 1 113 ? -8.222 1.095 27.722 1.00 90.62 113 ARG A C 1
ATOM 877 O O . ARG A 1 113 ? -7.919 0.741 26.588 1.00 90.62 113 ARG A O 1
ATOM 884 N N . GLN A 1 114 ? -9.430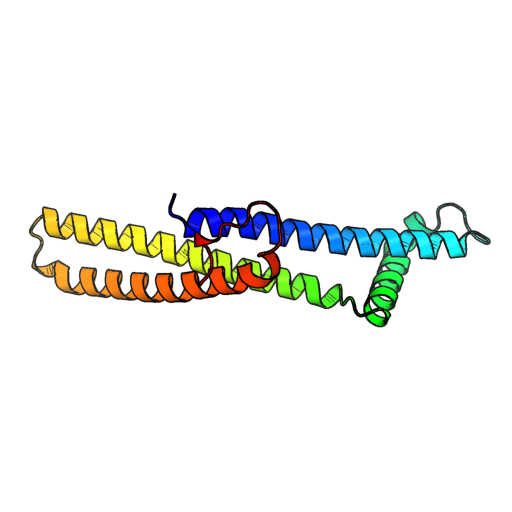 1.577 28.017 1.00 90.06 114 GLN A N 1
ATOM 885 C CA . GLN A 1 114 ? -10.446 1.851 26.998 1.00 90.06 114 GLN A CA 1
ATOM 886 C C . GLN A 1 114 ? -10.023 2.988 26.071 1.00 90.06 114 GLN A C 1
ATOM 888 O O . GLN A 1 114 ? -10.256 2.899 24.869 1.00 90.06 114 GLN A O 1
ATOM 893 N N . GLU A 1 115 ? -9.413 4.041 26.614 1.00 91.75 115 GLU A N 1
ATOM 894 C CA . GLU A 1 115 ? -8.896 5.157 25.826 1.00 91.75 115 GLU A CA 1
ATOM 895 C C . GLU A 1 115 ? -7.772 4.707 24.886 1.00 91.75 115 GLU A C 1
ATOM 897 O O . GLU A 1 115 ? -7.883 4.919 23.679 1.00 91.75 115 GLU A O 1
ATOM 902 N N . ALA A 1 116 ? -6.770 3.985 25.402 1.00 89.38 116 ALA A N 1
ATOM 903 C CA . ALA A 1 116 ? -5.692 3.417 24.588 1.00 89.38 116 ALA A CA 1
ATOM 904 C C . ALA A 1 116 ? -6.232 2.514 23.463 1.00 89.38 116 ALA A C 1
ATOM 906 O O . ALA A 1 116 ? -5.897 2.704 22.294 1.00 89.38 116 ALA A O 1
ATOM 907 N N . HIS A 1 117 ? -7.159 1.605 23.792 1.00 90.94 117 HIS A N 1
ATOM 908 C CA . HIS A 1 117 ? -7.795 0.730 22.807 1.00 90.94 117 HIS A CA 1
ATOM 909 C C . HIS A 1 117 ? -8.587 1.504 21.737 1.00 90.94 117 HIS A C 1
ATOM 911 O O . HIS A 1 117 ? -8.581 1.128 20.565 1.00 90.94 117 HIS A O 1
ATOM 917 N N . ARG A 1 118 ? -9.283 2.587 22.111 1.00 93.25 118 ARG A N 1
ATOM 918 C CA . ARG A 1 118 ? -10.015 3.433 21.154 1.00 93.25 118 ARG A CA 1
ATOM 919 C C . ARG A 1 118 ? -9.072 4.178 20.215 1.00 93.25 118 ARG A C 1
ATOM 921 O O . ARG A 1 118 ? -9.365 4.237 19.021 1.00 93.25 118 ARG A O 1
ATOM 928 N N . ASP A 1 119 ? -7.968 4.717 20.729 1.00 93.62 119 ASP A N 1
ATOM 929 C CA . ASP A 1 119 ? -6.960 5.401 19.915 1.00 93.62 119 ASP A CA 1
ATOM 930 C C . ASP A 1 119 ? -6.333 4.451 18.883 1.00 93.62 119 ASP A C 1
ATOM 932 O O . ASP A 1 119 ? -6.360 4.728 17.678 1.00 93.62 119 ASP A O 1
ATOM 936 N N . THR A 1 120 ? -5.854 3.281 19.323 1.00 93.81 120 THR A N 1
ATOM 937 C CA . THR A 1 120 ? -5.272 2.286 18.410 1.00 93.81 120 THR A CA 1
ATOM 938 C C . THR A 1 120 ? -6.289 1.779 17.392 1.00 93.81 120 THR A C 1
ATOM 940 O O . THR A 1 120 ? -5.960 1.659 16.210 1.00 93.81 120 THR A O 1
ATOM 943 N N . LEU A 1 121 ? -7.545 1.558 17.793 1.00 93.12 121 LEU A N 1
ATOM 944 C CA . LEU A 1 121 ? -8.618 1.175 16.872 1.00 93.12 121 LEU A CA 1
ATOM 945 C C . LEU A 1 121 ? -8.892 2.253 15.810 1.00 93.12 121 LEU A C 1
ATOM 947 O O . LEU A 1 121 ? -9.081 1.918 14.637 1.00 93.12 121 LEU A O 1
ATOM 951 N N . GLY A 1 122 ? -8.906 3.531 16.198 1.00 95.19 122 GLY A N 1
ATOM 952 C CA . GLY A 1 122 ? -9.092 4.657 15.281 1.00 95.19 122 GLY A CA 1
ATOM 953 C C . GLY A 1 122 ? -7.981 4.734 14.234 1.00 95.19 122 GLY A C 1
ATOM 954 O O . GLY A 1 122 ? -8.262 4.748 13.032 1.00 95.19 122 GLY A O 1
ATOM 955 N N . ARG A 1 123 ? -6.718 4.681 14.678 1.00 96.75 123 ARG A N 1
ATOM 956 C CA . ARG A 1 123 ? -5.547 4.652 13.786 1.00 96.75 123 ARG A CA 1
ATOM 957 C C . ARG A 1 123 ? -5.570 3.437 12.852 1.00 96.75 123 ARG A C 1
ATOM 959 O O . ARG A 1 123 ? -5.340 3.592 11.652 1.00 96.75 123 ARG A O 1
ATOM 966 N N . ARG A 1 124 ? -5.916 2.248 13.368 1.00 96.19 124 ARG A N 1
ATOM 967 C CA . ARG A 1 124 ? -6.015 1.009 12.573 1.00 96.19 124 ARG A CA 1
ATOM 968 C C . ARG A 1 124 ? -7.034 1.150 11.446 1.00 96.19 124 ARG A C 1
ATOM 970 O O . ARG A 1 124 ? -6.734 0.786 10.317 1.00 96.19 124 ARG A O 1
ATOM 977 N N . ARG A 1 125 ? -8.218 1.702 11.735 1.00 95.69 125 ARG A N 1
ATOM 978 C CA . ARG A 1 125 ? -9.284 1.902 10.736 1.00 95.69 125 ARG A CA 1
ATOM 979 C C . ARG A 1 125 ? -8.881 2.879 9.632 1.00 95.69 125 ARG A C 1
ATOM 981 O O . ARG A 1 125 ? -9.158 2.613 8.467 1.00 95.69 125 ARG A O 1
ATOM 988 N N . GLY A 1 126 ? -8.217 3.981 9.984 1.00 97.00 126 GLY A N 1
ATOM 989 C CA . GLY A 1 126 ? -7.714 4.937 8.993 1.00 97.00 126 GLY A CA 1
ATOM 990 C C . GLY A 1 126 ? -6.689 4.306 8.046 1.00 97.00 126 GLY A C 1
ATOM 991 O O . GLY A 1 126 ? -6.778 4.468 6.831 1.00 97.00 126 GLY A O 1
ATOM 992 N N . LEU A 1 127 ? -5.755 3.527 8.596 1.00 97.69 127 LEU A N 1
ATOM 993 C CA . LEU A 1 127 ? -4.746 2.818 7.805 1.00 97.69 127 LEU A CA 1
ATOM 994 C C . LEU A 1 127 ? -5.337 1.660 6.994 1.00 97.69 127 LEU A C 1
ATOM 996 O O . LEU A 1 127 ? -4.922 1.450 5.861 1.00 97.69 127 LEU A O 1
ATOM 1000 N N . GLU A 1 128 ? -6.334 0.950 7.524 1.00 97.19 128 GLU A N 1
ATOM 1001 C CA . GLU A 1 128 ? -7.086 -0.067 6.779 1.00 97.19 128 GLU A CA 1
ATOM 1002 C C . GLU A 1 128 ? -7.707 0.529 5.506 1.00 97.19 128 GLU A C 1
ATOM 1004 O O . GLU A 1 128 ? -7.546 -0.037 4.426 1.00 97.19 128 GLU A O 1
ATOM 1009 N N . LEU A 1 129 ? -8.353 1.696 5.601 1.00 97.69 129 LEU A N 1
ATOM 1010 C CA . LEU A 1 129 ? -8.892 2.390 4.429 1.00 97.69 129 LEU A CA 1
ATOM 1011 C C . LEU A 1 129 ? -7.783 2.780 3.439 1.00 97.69 129 LEU A C 1
ATOM 1013 O O . LEU A 1 129 ? -7.939 2.575 2.237 1.00 97.69 129 LEU A O 1
ATOM 1017 N N . ALA A 1 130 ? -6.654 3.299 3.932 1.00 97.75 130 ALA A N 1
ATOM 1018 C CA . ALA A 1 130 ? -5.513 3.645 3.085 1.00 97.75 130 ALA A CA 1
ATOM 1019 C C . ALA A 1 130 ? -4.967 2.422 2.324 1.00 97.75 130 ALA A C 1
ATOM 1021 O O . ALA A 1 130 ? -4.718 2.515 1.125 1.00 97.75 130 ALA A O 1
ATOM 1022 N N . VAL A 1 131 ? -4.848 1.265 2.983 1.00 97.94 131 VAL A N 1
ATOM 1023 C CA . VAL A 1 131 ? -4.429 0.000 2.356 1.00 97.94 131 VAL A CA 1
ATOM 1024 C C . VAL A 1 131 ? -5.417 -0.443 1.272 1.00 97.94 131 VAL A C 1
ATOM 1026 O O . VAL A 1 131 ? -4.993 -0.818 0.181 1.00 97.94 131 VAL A O 1
ATOM 1029 N N . ARG A 1 132 ? -6.731 -0.363 1.521 1.00 97.56 132 ARG A N 1
ATOM 1030 C CA . ARG A 1 132 ? -7.746 -0.699 0.503 1.00 97.56 132 ARG A CA 1
ATOM 1031 C C . ARG A 1 132 ? -7.671 0.221 -0.713 1.00 97.56 132 ARG A C 1
ATOM 1033 O O . ARG A 1 132 ? -7.747 -0.250 -1.844 1.00 97.56 132 ARG A O 1
ATOM 1040 N N . LEU A 1 133 ? -7.479 1.522 -0.494 1.00 97.81 133 LEU A N 1
ATOM 1041 C CA . LEU A 1 133 ? -7.312 2.500 -1.572 1.00 97.81 133 LEU A CA 1
ATOM 1042 C C . LEU A 1 133 ? -6.026 2.258 -2.375 1.00 97.81 133 LEU A C 1
ATOM 1044 O O . LEU A 1 133 ? -6.052 2.338 -3.600 1.00 97.81 133 LEU A O 1
ATOM 1048 N N . LEU A 1 134 ? -4.925 1.901 -1.707 1.00 96.56 134 LEU A N 1
ATOM 1049 C CA . LEU A 1 134 ? -3.669 1.515 -2.360 1.00 96.56 134 LEU A CA 1
ATOM 1050 C C . LEU A 1 134 ? -3.811 0.281 -3.254 1.00 96.56 134 LEU A C 1
ATOM 1052 O O . LEU A 1 134 ? -3.057 0.145 -4.214 1.00 96.56 134 LEU A O 1
ATOM 1056 N N . ALA A 1 135 ? -4.756 -0.606 -2.943 1.00 96.94 135 ALA A N 1
ATOM 1057 C CA . ALA A 1 135 ? -5.005 -1.814 -3.713 1.00 96.94 135 ALA A CA 1
ATOM 1058 C C . ALA A 1 135 ? -5.855 -1.576 -4.974 1.00 96.94 135 ALA A C 1
ATOM 1060 O O . ALA A 1 135 ? -5.883 -2.439 -5.847 1.00 96.94 135 ALA A O 1
ATOM 1061 N N . LEU A 1 136 ? -6.527 -0.424 -5.106 1.00 96.19 136 LEU A N 1
ATOM 1062 C CA . LEU A 1 136 ? -7.422 -0.141 -6.238 1.00 96.19 136 LEU A CA 1
ATOM 1063 C C . LEU A 1 136 ? -6.759 -0.245 -7.623 1.00 96.19 136 LEU A C 1
ATOM 1065 O O . LEU A 1 136 ? -7.383 -0.829 -8.506 1.00 96.19 136 LEU A O 1
ATOM 1069 N N . PRO A 1 137 ? -5.520 0.242 -7.849 1.00 94.56 137 PRO A N 1
ATOM 1070 C CA . PRO A 1 137 ? -4.843 0.072 -9.138 1.00 94.56 137 PRO A CA 1
ATOM 1071 C C . PRO A 1 137 ? -4.582 -1.394 -9.512 1.00 94.56 137 PRO A C 1
ATOM 1073 O O . PRO A 1 137 ? -4.281 -1.689 -10.662 1.00 94.56 137 PRO A O 1
ATOM 1076 N N . TYR A 1 138 ? -4.686 -2.305 -8.544 1.00 95.06 138 TYR A N 1
ATOM 1077 C CA . TYR A 1 138 ? -4.458 -3.735 -8.713 1.00 95.06 138 TYR A CA 1
ATOM 1078 C C . TYR A 1 138 ? -5.765 -4.536 -8.792 1.00 95.06 138 TYR A C 1
ATOM 1080 O O . TYR A 1 138 ? -5.708 -5.760 -8.841 1.00 95.06 138 TYR A O 1
ATOM 1088 N N . ALA A 1 139 ? -6.935 -3.886 -8.794 1.00 95.81 139 ALA A N 1
ATOM 1089 C CA . ALA A 1 139 ? -8.228 -4.568 -8.693 1.00 95.81 139 ALA A CA 1
ATOM 1090 C C . ALA A 1 139 ? -8.494 -5.571 -9.832 1.00 95.81 139 ALA A C 1
ATOM 1092 O O . ALA A 1 139 ? -9.184 -6.565 -9.622 1.00 95.81 139 ALA A O 1
ATOM 1093 N N . ASP A 1 140 ? -7.905 -5.345 -11.008 1.00 95.50 140 ASP A N 1
ATOM 1094 C CA . ASP A 1 140 ? -8.031 -6.237 -12.166 1.00 95.50 140 ASP A CA 1
ATOM 1095 C C . ASP A 1 140 ? -7.034 -7.413 -12.141 1.00 95.50 140 ASP A C 1
ATOM 1097 O O . ASP A 1 140 ? -7.035 -8.259 -13.039 1.00 95.50 140 ASP A O 1
ATOM 1101 N N . ARG A 1 141 ? -6.153 -7.487 -11.132 1.00 94.56 141 ARG A N 1
ATOM 1102 C CA . ARG A 1 141 ? -5.146 -8.549 -11.035 1.00 94.56 141 ARG A CA 1
ATOM 1103 C C . ARG A 1 141 ? -5.717 -9.828 -10.411 1.00 94.56 141 ARG A C 1
ATOM 1105 O O . ARG A 1 141 ? -6.526 -9.764 -9.481 1.00 94.56 141 ARG A O 1
ATOM 1112 N N . PRO A 1 142 ? -5.260 -11.015 -10.858 1.00 96.00 142 PRO A N 1
ATOM 1113 C CA . PRO A 1 142 ? -5.675 -12.285 -10.274 1.00 96.00 142 PRO A CA 1
ATOM 1114 C C . PRO A 1 142 ? -5.467 -12.343 -8.755 1.00 96.00 142 PRO A C 1
ATOM 1116 O O . PRO A 1 142 ? -4.430 -11.947 -8.222 1.00 96.00 142 PRO A O 1
ATOM 1119 N N . GLY A 1 143 ? -6.461 -12.885 -8.054 1.00 95.50 143 GLY A N 1
ATOM 1120 C CA . GLY A 1 143 ? -6.433 -13.020 -6.598 1.00 95.50 143 GLY A CA 1
ATOM 1121 C C . GLY A 1 143 ? -6.910 -11.786 -5.830 1.00 95.50 143 GLY A C 1
ATOM 1122 O O . GLY A 1 143 ? -7.051 -11.889 -4.614 1.00 95.50 143 GLY A O 1
ATOM 1123 N N . TYR A 1 144 ? -7.218 -10.668 -6.501 1.00 96.44 144 TYR A N 1
ATOM 1124 C CA . TYR A 1 144 ? -7.965 -9.578 -5.876 1.00 96.44 144 TYR A CA 1
ATOM 1125 C C . TYR A 1 144 ? -9.375 -10.047 -5.484 1.00 96.44 144 TYR A C 1
ATOM 1127 O O . TYR A 1 144 ? -10.063 -10.706 -6.266 1.00 96.44 144 TYR A O 1
ATOM 1135 N N . LEU A 1 145 ? -9.812 -9.721 -4.264 1.00 97.19 145 LEU A N 1
ATOM 1136 C CA . LEU A 1 145 ? -11.143 -10.062 -3.759 1.00 97.19 145 LEU A CA 1
ATOM 1137 C C . LEU A 1 145 ? -12.028 -8.816 -3.680 1.00 97.19 145 LEU A C 1
ATOM 1139 O O . LEU A 1 145 ? -11.632 -7.812 -3.098 1.00 97.19 145 LEU A O 1
ATOM 1143 N N . GLU A 1 146 ? -13.280 -8.913 -4.136 1.00 95.12 146 GLU A N 1
ATOM 1144 C CA . GLU A 1 146 ? -14.261 -7.813 -4.034 1.00 95.12 146 GLU A CA 1
ATOM 1145 C C . GLU A 1 146 ? -14.480 -7.328 -2.592 1.00 95.12 146 GLU A C 1
ATOM 1147 O O . GLU A 1 146 ? -14.715 -6.148 -2.350 1.00 95.12 146 GLU A O 1
ATOM 1152 N N . ALA A 1 147 ? -14.329 -8.214 -1.604 1.00 94.81 147 ALA A N 1
ATOM 1153 C CA . ALA A 1 147 ? -14.419 -7.858 -0.186 1.00 94.81 147 ALA A CA 1
ATOM 1154 C C . ALA A 1 147 ? -13.327 -6.869 0.282 1.00 94.81 147 ALA A C 1
ATOM 1156 O O . ALA A 1 147 ? -13.457 -6.267 1.353 1.00 94.81 147 ALA A O 1
ATOM 1157 N N . TRP A 1 148 ? -12.246 -6.716 -0.489 1.00 96.69 148 TRP A N 1
ATOM 1158 C CA . TRP A 1 148 ? -11.160 -5.770 -0.226 1.00 96.69 148 TRP A CA 1
ATOM 1159 C C . TRP A 1 148 ? -11.434 -4.369 -0.762 1.00 96.69 148 TRP A C 1
ATOM 1161 O O . TRP A 1 148 ? -10.720 -3.433 -0.393 1.00 96.69 148 TRP A O 1
ATOM 1171 N N . ARG A 1 149 ? -12.464 -4.201 -1.595 1.00 93.94 149 ARG A N 1
ATOM 1172 C CA . ARG A 1 149 ? -12.872 -2.889 -2.088 1.00 93.94 149 ARG A CA 1
ATOM 1173 C C . ARG A 1 149 ? -13.286 -1.990 -0.897 1.00 93.94 149 ARG A C 1
ATOM 1175 O O . ARG A 1 149 ? -13.842 -2.510 0.080 1.00 93.94 149 ARG A O 1
ATOM 1182 N N . PRO A 1 150 ? -12.924 -0.690 -0.899 1.00 93.25 150 PRO A N 1
ATOM 1183 C CA . PRO A 1 150 ? -13.317 0.263 0.143 1.00 93.25 150 PRO A CA 1
ATOM 1184 C C . PRO A 1 150 ? -14.830 0.382 0.333 1.00 93.25 150 PRO A C 1
ATOM 1186 O O . PRO A 1 150 ? -15.556 0.331 -0.687 1.00 93.25 150 PRO A O 1
#

InterPro domains:
  IPR046193 Protein of unknown function DUF6221 [PF19730] (5-150)

Foldseek 3Di:
DDPLVLLLVVVLVVLVVLLVVLVVQLQVQLVVVVVVVVVPDDPVCVVQVVVSSVVSQVVCVVVVHRSVVSVVVSVVLVVLSVQLVVLVVQLVVLVVVLVVCVVVVVVVCNVVSVVSNVVSVVSNVVSLVVSLVSCVVVCPPPPRDPVSHD

Secondary structure (DSSP, 8-state):
--HHHHHHHHHHHHHHHHHHHHHHHHHHHHHHHHHHTTTT-TTHHHHTHHHHHHHHHHHHHHTT--HHHHHHHHHHHHHHHHHHHHHHHHHHHHHHHHHHHHHTT-GGGHHHHHHHHHHHHHHHHHHHHHHHHHHGGGTTSTT--GGG--

Sequence (150 aa):
MGAVDDLVTWLRAQIDEDEREQAYLVGRVGRALADADLETYPGAYEARKEYYDGLAETALKAAGSDPARVLPEVEAKRKIIEAYERVSGEQRVDERALMTALKAGALRDIPQRQEAHRDTLGRRRGLELAVRLLALPYADRPGYLEAWRP

Organism: NCBI:txid2267691

Radius of gyration: 23.43 Å; chains: 1; bounding box: 46×24×73 Å